Protein AF-A0A1U7INU2-F1 (afdb_monomer)

Secondary structure (DSSP, 8-state):
--HHHHHHHHHHHHHHHHHHHHHHHHHHHHHHHHHH-SSHHHHHHHHHHHHHHHHHHHHHHHHHHHHHHHHHHHHHHHHHHHHHHHHHHHHHHHHHHHHHHHHHHHHHHHHHHHHHHHHHHHHHHHTT-

Solvent-accessible surface area (backbone atoms only — not comparable to full-atom values): 6505 Å² total; per-residue (Å²): 114,56,71,66,58,54,50,52,46,50,52,46,45,51,52,20,51,52,40,26,54,49,11,52,51,37,24,51,49,9,52,52,38,40,74,67,41,91,47,73,67,46,29,52,52,10,49,54,37,23,52,50,8,52,48,40,31,52,49,18,52,51,51,34,52,51,43,54,52,53,52,52,50,52,42,54,53,50,55,53,48,55,53,49,51,52,50,52,52,54,50,51,54,51,50,50,54,50,51,54,50,52,51,52,49,52,50,52,51,52,54,51,53,53,52,52,53,51,51,54,54,51,54,54,56,66,76,74,110

pLDDT: mean 89.85, std 6.61, range [55.41, 97.62]

Sequence (129 aa):
MSEEQQYIANLIEEHAQESFQHGESVESLGKKIQKNAQSIEEQEHGKSIEEKGKLIQQKAKVVNQHGKVAGNYAKSVEHSSDSTEAHVKATTEHIQA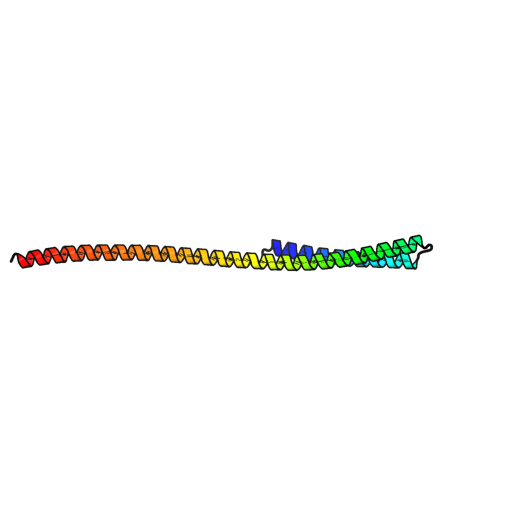TIEHIEATREVIKLSQETLSQSKNQAKKLNNQ

Structure (mmCIF, N/CA/C/O backbone):
data_AF-A0A1U7INU2-F1
#
_entry.id   AF-A0A1U7INU2-F1
#
loop_
_atom_site.group_PDB
_atom_site.id
_atom_site.type_symbol
_atom_site.label_atom_id
_atom_site.label_alt_id
_atom_site.label_comp_id
_atom_site.label_asym_id
_atom_site.label_entity_id
_atom_site.label_seq_id
_atom_site.pdbx_PDB_ins_code
_atom_site.Cartn_x
_atom_site.Cartn_y
_atom_site.Cartn_z
_atom_site.occupancy
_atom_site.B_iso_or_equiv
_atom_site.auth_seq_id
_atom_site.auth_comp_id
_atom_site.auth_asym_id
_atom_site.auth_atom_id
_atom_site.pdbx_PDB_model_num
ATOM 1 N N . MET A 1 1 ? 0.723 1.831 10.703 1.00 64.81 1 MET A N 1
ATOM 2 C CA . MET A 1 1 ? 1.167 1.025 9.548 1.00 64.81 1 MET A CA 1
ATOM 3 C C . MET A 1 1 ? 2.163 0.054 10.108 1.00 64.81 1 MET A C 1
ATOM 5 O O . MET A 1 1 ? 3.080 0.515 10.781 1.00 64.81 1 MET A O 1
ATOM 9 N N . SER A 1 2 ? 1.971 -1.248 9.903 1.00 81.06 2 SER A N 1
ATOM 10 C CA . SER A 1 2 ? 2.905 -2.238 10.455 1.00 81.06 2 SER A CA 1
ATOM 11 C C . SER A 1 2 ? 4.323 -2.021 9.912 1.00 81.06 2 SER A C 1
ATOM 13 O O . SER A 1 2 ? 4.503 -1.504 8.804 1.00 81.06 2 SER A O 1
ATOM 15 N N . GLU A 1 3 ? 5.335 -2.421 10.684 1.00 85.44 3 GLU A N 1
ATOM 16 C CA . GLU A 1 3 ? 6.743 -2.342 10.267 1.00 85.44 3 GLU A CA 1
ATOM 17 C C . GLU A 1 3 ? 6.981 -3.087 8.944 1.00 85.44 3 GLU A C 1
ATOM 19 O O . GLU A 1 3 ? 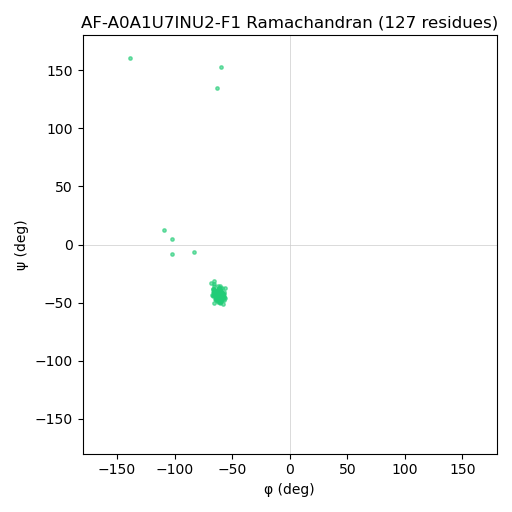7.689 -2.594 8.068 1.00 85.44 3 GLU A O 1
ATOM 24 N N . GLU A 1 4 ? 6.300 -4.218 8.751 1.00 84.62 4 GLU A N 1
ATOM 25 C CA . GLU A 1 4 ? 6.327 -5.001 7.514 1.00 84.62 4 GLU A CA 1
ATOM 26 C C . GLU A 1 4 ? 5.746 -4.225 6.318 1.00 84.62 4 GLU A C 1
ATOM 28 O O . GLU A 1 4 ? 6.354 -4.179 5.249 1.00 84.62 4 GLU A O 1
ATOM 33 N N . GLN A 1 5 ? 4.610 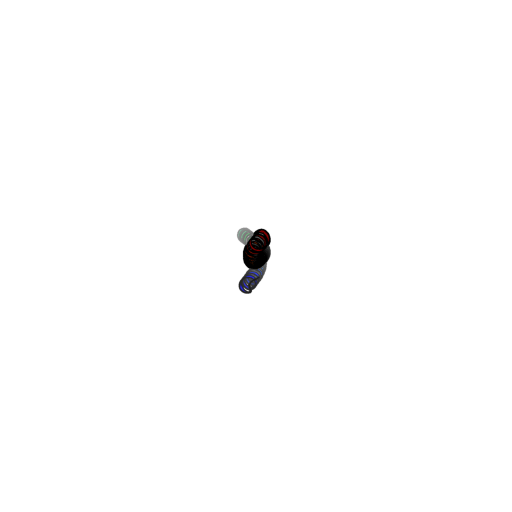-3.541 6.490 1.00 82.81 5 GLN A N 1
ATOM 34 C CA . GLN A 1 5 ? 4.014 -2.717 5.429 1.00 82.81 5 GLN A CA 1
ATOM 35 C C . GLN A 1 5 ? 4.891 -1.512 5.067 1.00 82.81 5 GLN A C 1
ATOM 37 O O . GLN A 1 5 ? 4.995 -1.166 3.889 1.00 82.81 5 GLN A O 1
ATOM 42 N N . GLN A 1 6 ? 5.538 -0.882 6.053 1.00 85.44 6 GLN A N 1
ATOM 43 C CA . GLN A 1 6 ? 6.491 0.202 5.803 1.00 85.44 6 GLN A CA 1
ATOM 44 C C . GLN A 1 6 ? 7.728 -0.308 5.053 1.00 85.44 6 GLN A C 1
ATOM 46 O O . GLN A 1 6 ? 8.190 0.346 4.120 1.00 85.44 6 GLN A O 1
ATOM 51 N N . TYR A 1 7 ? 8.240 -1.480 5.432 1.00 89.38 7 TYR A N 1
ATOM 52 C CA . TYR A 1 7 ? 9.368 -2.120 4.763 1.00 89.38 7 TYR A CA 1
ATOM 53 C C . TYR A 1 7 ? 9.052 -2.446 3.298 1.00 89.38 7 TYR A C 1
ATOM 55 O O . TYR A 1 7 ? 9.814 -2.074 2.407 1.00 89.38 7 TYR A O 1
ATOM 63 N N . ILE A 1 8 ? 7.890 -3.051 3.029 1.00 88.31 8 ILE A N 1
ATOM 64 C CA . ILE A 1 8 ? 7.435 -3.357 1.665 1.00 88.31 8 ILE A CA 1
ATOM 65 C C . ILE A 1 8 ? 7.253 -2.073 0.842 1.00 88.31 8 ILE A C 1
ATOM 67 O O . ILE A 1 8 ? 7.654 -2.030 -0.320 1.00 88.31 8 ILE A O 1
ATOM 71 N N . ALA A 1 9 ? 6.679 -1.016 1.427 1.00 88.75 9 ALA A N 1
ATOM 72 C CA . ALA A 1 9 ? 6.509 0.263 0.738 1.00 88.75 9 ALA A CA 1
ATOM 73 C C . ALA A 1 9 ? 7.856 0.874 0.313 1.00 88.75 9 ALA A C 1
ATOM 75 O O . ALA A 1 9 ? 7.983 1.330 -0.824 1.00 88.75 9 ALA A O 1
ATOM 76 N N . ASN A 1 10 ? 8.864 0.819 1.190 1.00 90.94 10 ASN A N 1
ATOM 77 C CA . ASN A 1 10 ? 10.213 1.299 0.889 1.00 90.94 10 ASN A CA 1
ATOM 78 C C . ASN A 1 10 ? 10.875 0.465 -0.218 1.00 90.94 10 ASN A C 1
ATOM 80 O O . ASN A 1 10 ? 11.404 1.032 -1.167 1.00 90.94 10 ASN A O 1
ATOM 84 N N . LEU A 1 11 ? 10.767 -0.866 -0.153 1.00 93.50 11 LEU A N 1
ATOM 85 C CA . LEU A 1 11 ? 11.266 -1.781 -1.189 1.00 93.50 11 LEU A CA 1
ATOM 86 C C . LEU A 1 11 ? 10.671 -1.489 -2.573 1.00 93.50 11 LEU A C 1
ATOM 88 O O . LEU A 1 11 ? 11.379 -1.508 -3.577 1.00 93.50 11 LEU A O 1
ATOM 92 N N . ILE A 1 12 ? 9.364 -1.215 -2.642 1.00 88.50 12 ILE A N 1
ATOM 93 C CA . ILE A 1 12 ? 8.692 -0.865 -3.900 1.00 88.50 12 ILE A CA 1
ATOM 94 C C . ILE A 1 12 ? 9.208 0.474 -4.436 1.00 88.50 12 ILE A C 1
ATOM 96 O O . ILE A 1 12 ? 9.406 0.611 -5.645 1.00 88.50 12 ILE A O 1
ATOM 100 N N . GLU A 1 13 ? 9.416 1.462 -3.563 1.00 92.12 13 GLU A N 1
ATOM 101 C CA . GLU A 1 13 ? 9.956 2.764 -3.957 1.00 92.12 13 GLU A CA 1
ATOM 102 C C . GLU A 1 13 ? 11.396 2.651 -4.472 1.00 92.12 13 GLU A C 1
ATOM 104 O O . GLU A 1 13 ? 11.684 3.153 -5.563 1.00 92.12 13 GLU A O 1
ATOM 109 N N . GLU A 1 14 ? 12.260 1.931 -3.754 1.00 94.12 14 GLU A N 1
ATOM 110 C CA . GLU A 1 14 ? 13.640 1.648 -4.162 1.00 94.12 14 GLU A CA 1
ATOM 111 C C . GLU A 1 14 ? 13.676 0.927 -5.511 1.00 94.12 14 GLU A C 1
ATOM 113 O O . GLU A 1 14 ? 14.308 1.402 -6.456 1.00 94.12 14 GLU A O 1
ATOM 118 N N . HIS A 1 15 ? 12.916 -0.160 -5.660 1.00 90.50 15 HIS A N 1
ATOM 119 C CA . HIS A 1 15 ? 12.916 -0.931 -6.898 1.00 90.50 15 HIS A CA 1
ATOM 120 C C . HIS A 1 15 ? 12.353 -0.142 -8.090 1.00 90.50 15 HIS A C 1
ATOM 122 O O . HIS A 1 15 ? 12.823 -0.278 -9.227 1.00 90.50 15 HIS A O 1
ATOM 128 N N . ALA A 1 16 ? 11.363 0.726 -7.857 1.00 91.12 16 ALA A N 1
ATOM 129 C CA . ALA A 1 16 ? 10.872 1.637 -8.882 1.00 91.12 16 ALA A CA 1
ATOM 130 C C . ALA A 1 16 ? 11.944 2.664 -9.283 1.00 91.12 16 ALA A C 1
ATOM 132 O O . ALA A 1 16 ? 12.085 2.968 -10.468 1.00 91.12 16 ALA A O 1
ATOM 133 N N . GLN A 1 17 ? 12.723 3.177 -8.331 1.00 93.56 17 GLN A N 1
ATOM 134 C CA . GLN A 1 17 ? 13.814 4.107 -8.615 1.00 93.56 17 GLN A CA 1
ATOM 135 C C . GLN A 1 17 ? 14.949 3.437 -9.403 1.00 93.56 17 GLN A C 1
ATOM 137 O O . GLN A 1 17 ? 15.395 3.988 -10.411 1.00 93.56 17 GLN A O 1
ATOM 142 N N . GLU A 1 18 ? 15.359 2.230 -9.017 1.00 93.69 18 GLU A N 1
ATOM 143 C CA . GLU A 1 18 ? 16.340 1.427 -9.759 1.00 93.69 18 GLU A CA 1
ATOM 144 C C . GLU A 1 18 ? 15.859 1.121 -11.181 1.00 93.69 18 GLU A C 1
ATOM 146 O O . GLU A 1 18 ? 16.596 1.295 -12.153 1.00 93.69 18 GLU A O 1
ATOM 151 N N . SER A 1 19 ? 14.591 0.729 -11.327 1.00 88.12 19 SER A N 1
ATOM 152 C CA . SER A 1 19 ? 13.979 0.473 -12.633 1.00 88.12 19 SER A CA 1
ATOM 153 C C . SER A 1 19 ? 13.978 1.725 -13.509 1.00 88.12 19 SER A C 1
ATOM 155 O O . SER A 1 19 ? 14.245 1.645 -14.708 1.00 88.12 19 SER A O 1
ATOM 157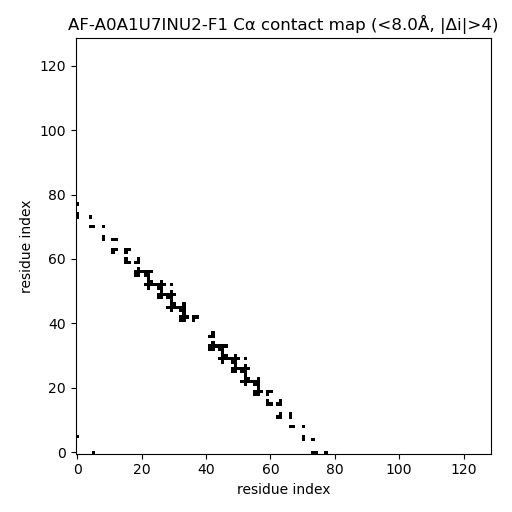 N N . PHE A 1 20 ? 13.717 2.898 -12.926 1.00 93.19 20 PHE A N 1
ATOM 158 C CA . PHE A 1 20 ? 13.776 4.166 -13.646 1.00 93.19 20 PHE A CA 1
ATOM 159 C C . PHE A 1 20 ? 15.195 4.455 -14.162 1.00 93.19 20 PHE A C 1
ATOM 161 O O . PHE A 1 20 ? 15.366 4.697 -15.357 1.00 93.19 20 PHE A O 1
ATOM 168 N N . GLN A 1 21 ? 16.212 4.334 -13.302 1.00 94.19 21 GLN A N 1
ATOM 169 C CA . GLN A 1 21 ? 17.625 4.517 -13.668 1.00 94.19 21 GLN A CA 1
ATOM 170 C C . GLN A 1 21 ? 18.094 3.504 -14.723 1.00 94.19 21 GLN A C 1
ATOM 172 O O . GLN A 1 21 ? 18.856 3.832 -15.641 1.00 94.19 21 GLN A O 1
ATOM 177 N N . HIS A 1 22 ? 17.610 2.263 -14.637 1.00 84.75 22 HIS A N 1
ATOM 178 C CA . HIS A 1 22 ? 17.856 1.257 -15.661 1.00 84.75 22 HIS A CA 1
ATOM 179 C C . HIS A 1 22 ? 17.260 1.687 -17.006 1.00 84.75 22 HIS A C 1
ATOM 181 O O . HIS A 1 22 ? 17.933 1.628 -18.035 1.00 84.75 22 HIS A O 1
ATOM 187 N N . GLY A 1 23 ? 16.029 2.200 -17.001 1.00 90.25 23 GLY A N 1
ATOM 188 C CA . GLY A 1 23 ? 15.390 2.750 -18.191 1.00 90.25 23 GLY A CA 1
ATOM 189 C C . GLY A 1 23 ? 16.147 3.939 -18.800 1.00 90.25 23 GLY A C 1
ATOM 190 O O . GLY A 1 23 ? 16.241 4.019 -20.024 1.00 90.25 23 GLY A O 1
ATOM 191 N N . GLU A 1 24 ? 16.734 4.831 -17.995 1.00 95.25 24 GLU A N 1
ATOM 192 C CA . GLU A 1 24 ? 17.612 5.914 -18.484 1.0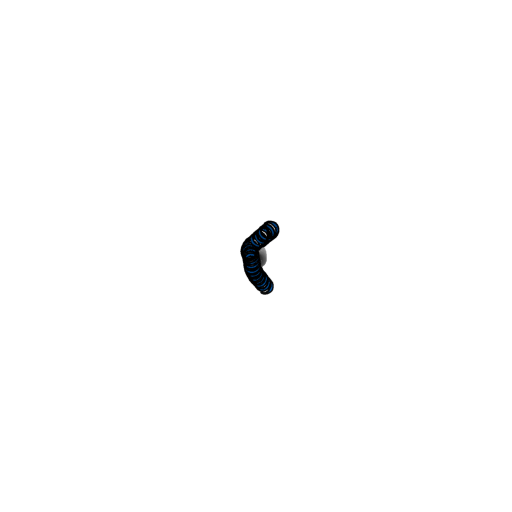0 95.25 24 GLU A CA 1
ATOM 193 C C . GLU A 1 24 ? 18.889 5.365 -19.136 1.00 95.25 24 GLU A C 1
ATOM 195 O O . GLU A 1 24 ? 19.328 5.842 -20.187 1.00 95.25 24 GLU A O 1
ATOM 200 N N . SER A 1 25 ? 19.468 4.317 -18.548 1.00 92.19 25 SER A N 1
ATOM 201 C CA . SER A 1 25 ? 20.659 3.651 -19.083 1.00 92.19 25 SER A CA 1
ATOM 202 C C . SER A 1 25 ? 20.375 2.980 -20.431 1.00 92.19 25 SER A C 1
ATOM 204 O O . SER A 1 25 ? 21.159 3.126 -21.373 1.00 92.19 25 SER A O 1
ATOM 206 N N . VAL A 1 26 ? 19.231 2.297 -20.553 1.00 86.81 26 VAL A N 1
ATOM 207 C CA . VAL A 1 26 ? 18.758 1.691 -21.808 1.00 86.81 26 VAL A CA 1
ATOM 208 C C . VAL A 1 26 ? 18.470 2.768 -22.857 1.00 86.81 26 VAL A C 1
ATOM 210 O O . VAL A 1 26 ? 18.902 2.635 -24.001 1.00 86.81 26 VAL A O 1
ATOM 213 N N . GLU A 1 27 ? 17.821 3.871 -22.475 1.00 96.81 27 GLU A N 1
ATOM 214 C CA . GLU A 1 27 ? 17.573 4.997 -23.380 1.00 96.81 27 GLU A CA 1
ATOM 215 C C . GLU A 1 27 ? 18.887 5.581 -23.928 1.00 96.81 27 GLU A C 1
ATOM 217 O O . GLU A 1 27 ? 19.044 5.783 -25.135 1.00 96.81 27 GLU A O 1
ATOM 222 N N . SER A 1 28 ? 19.861 5.805 -23.042 1.00 96.44 28 SER A N 1
ATOM 223 C CA . SER A 1 28 ? 21.196 6.293 -23.394 1.00 96.44 28 SER A CA 1
ATOM 224 C C . SER A 1 28 ? 21.929 5.337 -24.337 1.00 96.44 28 SER A C 1
ATOM 226 O O . SER A 1 28 ? 22.567 5.780 -25.296 1.00 96.44 28 SER A O 1
ATOM 228 N N . LEU A 1 29 ? 21.814 4.023 -24.116 1.00 93.19 29 LEU A N 1
ATOM 229 C CA . LEU A 1 29 ? 22.381 3.011 -25.005 1.00 93.19 29 LEU A CA 1
ATOM 230 C C . LEU A 1 29 ? 21.757 3.081 -26.404 1.00 93.19 29 LEU A C 1
ATOM 232 O O . LEU A 1 29 ? 22.493 3.104 -27.390 1.00 93.19 29 LEU A O 1
ATOM 236 N N . GLY A 1 30 ? 20.429 3.188 -26.492 1.00 94.19 30 GLY A N 1
ATOM 237 C CA . GLY A 1 30 ? 19.723 3.350 -27.764 1.00 94.19 30 GLY A CA 1
ATOM 238 C C . GLY A 1 30 ? 20.212 4.570 -28.546 1.00 94.19 30 GLY A C 1
ATOM 239 O O . GLY A 1 30 ? 20.567 4.457 -29.720 1.00 94.19 30 GLY A O 1
ATOM 240 N N . LYS A 1 31 ? 20.352 5.719 -27.874 1.00 96.94 31 LYS A N 1
ATOM 241 C CA . LYS A 1 31 ? 20.902 6.954 -28.464 1.00 96.94 31 LYS A CA 1
ATOM 242 C C . LYS A 1 31 ? 22.352 6.799 -28.935 1.00 96.94 31 LYS A C 1
ATOM 244 O O . LYS A 1 31 ? 22.714 7.308 -29.996 1.00 96.94 31 LYS A O 1
ATOM 249 N N . LYS A 1 32 ? 23.197 6.094 -28.173 1.00 97.62 32 LYS A N 1
ATOM 250 C CA . LYS A 1 32 ? 24.592 5.811 -28.565 1.00 97.62 32 LYS A CA 1
ATOM 251 C C . LYS A 1 32 ? 24.668 4.925 -29.807 1.00 97.62 32 LYS A C 1
ATOM 253 O O . LYS A 1 32 ? 25.485 5.205 -30.679 1.00 97.62 32 LYS A O 1
ATOM 258 N N . ILE A 1 33 ? 23.817 3.902 -29.901 1.00 92.12 33 ILE A N 1
ATOM 259 C CA . ILE A 1 33 ? 23.731 3.030 -31.082 1.00 92.12 33 ILE A CA 1
ATOM 260 C C . ILE A 1 33 ? 23.327 3.852 -32.308 1.00 92.12 33 ILE A C 1
ATOM 262 O O . ILE A 1 33 ? 24.021 3.801 -33.315 1.00 92.12 33 ILE A O 1
ATOM 266 N N . GLN A 1 34 ? 22.290 4.690 -32.200 1.00 97.25 34 GLN A N 1
ATOM 267 C CA . GLN A 1 34 ? 21.865 5.568 -33.299 1.00 97.25 34 GLN A CA 1
ATOM 268 C C . GLN A 1 34 ? 22.986 6.499 -33.777 1.00 97.25 34 GLN A C 1
ATOM 270 O O . GLN A 1 34 ? 23.156 6.691 -34.976 1.00 97.25 34 GLN A O 1
ATOM 275 N N . LYS A 1 35 ? 23.768 7.068 -32.850 1.00 97.62 35 LYS A N 1
ATOM 276 C CA . LYS A 1 35 ? 24.888 7.963 -33.181 1.00 97.62 35 LYS A CA 1
ATOM 277 C C . LYS A 1 35 ? 26.025 7.251 -33.926 1.00 97.62 35 LYS A C 1
ATOM 279 O O . LYS A 1 35 ? 26.710 7.889 -34.719 1.00 97.62 35 LYS A O 1
ATOM 284 N N . ASN A 1 36 ? 26.237 5.967 -33.644 1.00 96.25 36 ASN A N 1
ATOM 285 C CA . ASN A 1 36 ? 27.337 5.172 -34.192 1.00 96.25 36 ASN A CA 1
ATOM 286 C C . ASN A 1 36 ? 26.901 4.235 -35.334 1.00 96.25 36 ASN A C 1
ATOM 288 O O . ASN A 1 36 ? 27.716 3.439 -35.794 1.00 96.25 36 ASN A O 1
ATOM 292 N N . ALA A 1 37 ? 25.639 4.300 -35.762 1.00 96.69 37 ALA A N 1
ATOM 293 C CA . ALA A 1 37 ? 25.086 3.414 -36.775 1.00 96.69 37 ALA A CA 1
ATOM 294 C C . ALA A 1 37 ? 25.793 3.596 -38.128 1.00 96.69 37 ALA A C 1
ATOM 296 O O . ALA A 1 37 ? 25.995 4.718 -38.595 1.00 96.69 37 ALA A O 1
ATOM 297 N N . GLN A 1 38 ? 26.141 2.481 -38.768 1.00 97.19 38 GLN A N 1
ATOM 298 C CA . GLN A 1 38 ? 26.703 2.423 -40.121 1.00 97.19 38 GLN A CA 1
ATOM 299 C C . GLN A 1 38 ? 25.651 2.000 -41.156 1.00 97.19 38 GLN A C 1
ATOM 301 O O . GLN A 1 38 ? 25.895 2.067 -42.361 1.00 97.19 38 GLN A O 1
ATOM 306 N N . SER A 1 39 ? 24.469 1.591 -40.692 1.00 97.25 39 SER A N 1
ATOM 307 C CA . SER A 1 39 ? 23.337 1.170 -41.510 1.00 97.25 39 SER A CA 1
ATOM 308 C C . SER A 1 39 ? 22.007 1.702 -40.967 1.00 97.25 39 SER A C 1
ATOM 310 O O . SER A 1 39 ? 21.875 2.041 -39.789 1.00 97.25 39 SER A O 1
ATOM 312 N N . ILE A 1 40 ? 20.991 1.730 -41.834 1.00 95.75 40 ILE A N 1
ATOM 313 C CA . ILE A 1 40 ? 19.614 2.065 -41.440 1.00 95.75 40 ILE A CA 1
ATOM 314 C C . ILE A 1 40 ? 19.088 1.049 -40.415 1.00 95.75 40 ILE A C 1
ATOM 316 O O . ILE A 1 40 ? 18.408 1.428 -39.468 1.00 95.75 40 ILE A O 1
ATOM 320 N N . GLU A 1 41 ? 19.439 -0.230 -40.561 1.00 96.12 41 GLU A N 1
ATOM 321 C CA . GLU A 1 41 ? 19.013 -1.292 -39.645 1.00 96.12 41 GLU A CA 1
ATOM 322 C C . GLU A 1 41 ? 19.525 -1.060 -38.214 1.00 96.12 41 GLU A C 1
ATOM 324 O O . GLU A 1 41 ? 18.751 -1.099 -37.258 1.00 96.12 41 GLU A O 1
ATOM 329 N N . GLU A 1 42 ? 20.808 -0.727 -38.051 1.00 93.75 42 GLU A N 1
ATOM 330 C CA . GLU A 1 42 ? 21.377 -0.374 -36.743 1.00 93.75 42 GLU A CA 1
ATOM 331 C C . GLU A 1 42 ? 20.733 0.883 -36.148 1.00 93.75 42 GLU A C 1
ATOM 333 O O . GLU A 1 42 ? 20.514 0.957 -34.935 1.00 93.75 42 GLU A O 1
ATOM 338 N N . GLN A 1 43 ? 20.387 1.860 -36.989 1.00 95.38 43 GLN A N 1
ATOM 339 C CA . GLN A 1 43 ? 19.688 3.061 -36.549 1.00 95.38 43 GLN A CA 1
ATOM 340 C C . GLN A 1 43 ? 18.287 2.732 -36.007 1.00 95.38 43 GLN A C 1
ATOM 342 O O . GLN A 1 43 ? 17.914 3.229 -34.942 1.00 95.38 43 GLN A O 1
ATOM 347 N N . GLU A 1 44 ? 17.530 1.865 -36.684 1.00 95.19 44 GLU A N 1
ATOM 348 C CA . GLU A 1 44 ? 16.213 1.407 -36.221 1.00 95.19 44 GLU A CA 1
ATOM 349 C C . GLU A 1 44 ? 16.312 0.560 -34.941 1.00 95.19 44 GLU A C 1
ATOM 351 O O . GLU A 1 44 ? 15.517 0.740 -34.013 1.00 95.19 44 GLU A O 1
ATOM 356 N N . HIS A 1 45 ? 17.340 -0.286 -34.808 1.00 89.00 45 HIS A N 1
ATOM 357 C CA . HIS A 1 45 ? 17.617 -0.990 -33.552 1.00 89.00 45 HIS A CA 1
ATOM 358 C C . HIS A 1 45 ? 17.883 -0.022 -32.396 1.00 89.00 45 HIS A C 1
ATOM 360 O O . HIS A 1 45 ? 17.322 -0.178 -31.308 1.00 89.00 45 HIS A O 1
ATOM 366 N N . GLY A 1 46 ? 18.695 1.011 -32.628 1.00 91.94 46 GLY A N 1
ATOM 367 C CA . GLY A 1 46 ? 18.967 2.035 -31.628 1.00 91.94 46 GLY A CA 1
ATOM 368 C C . GLY A 1 46 ? 17.714 2.819 -31.212 1.00 91.94 46 GLY A C 1
ATOM 369 O O . GLY A 1 46 ? 17.548 3.095 -30.022 1.00 91.94 46 GLY A O 1
ATOM 370 N N . LYS A 1 47 ? 16.803 3.128 -32.148 1.00 92.44 47 LYS A N 1
ATOM 371 C CA . LYS A 1 47 ? 15.497 3.744 -31.836 1.00 92.44 47 LYS A CA 1
ATOM 372 C C . LYS A 1 47 ? 14.619 2.822 -30.994 1.00 92.44 47 LYS A C 1
ATOM 374 O O . LYS A 1 47 ? 14.101 3.246 -29.965 1.00 92.44 47 LYS A O 1
ATOM 379 N N . SER A 1 48 ? 14.515 1.545 -31.368 1.00 90.31 48 SER A N 1
ATOM 380 C CA . SER A 1 48 ? 13.731 0.560 -30.611 1.00 90.31 48 SER A CA 1
ATOM 381 C C . SER A 1 48 ? 14.240 0.398 -29.172 1.00 90.31 48 SER A C 1
ATOM 383 O O . SER A 1 48 ? 13.453 0.293 -28.230 1.00 90.31 48 SER A O 1
ATOM 385 N N . ILE A 1 49 ? 15.562 0.404 -28.975 1.00 82.12 49 ILE A N 1
ATOM 386 C CA . ILE A 1 49 ? 16.172 0.363 -27.639 1.00 82.12 49 ILE A CA 1
ATOM 387 C C . ILE A 1 49 ? 15.858 1.648 -26.861 1.00 82.12 49 ILE A C 1
ATOM 389 O O . ILE A 1 49 ? 15.481 1.567 -25.692 1.00 82.12 49 ILE A O 1
ATOM 393 N N . GLU A 1 50 ? 15.949 2.820 -27.498 1.00 94.50 50 GLU A N 1
ATOM 394 C CA . GLU A 1 50 ? 15.590 4.097 -26.872 1.00 94.50 50 GLU A CA 1
ATOM 395 C C . GLU A 1 50 ? 14.138 4.096 -26.365 1.00 94.50 50 GLU A C 1
ATOM 397 O O . GLU A 1 50 ? 13.873 4.443 -25.211 1.00 94.50 50 GLU A O 1
ATOM 402 N N . GLU A 1 51 ? 13.198 3.655 -27.202 1.00 88.81 51 GLU A N 1
ATOM 403 C CA . GLU A 1 51 ? 11.778 3.551 -26.858 1.00 88.81 51 GLU A CA 1
ATOM 404 C C . GLU A 1 51 ? 11.528 2.580 -25.701 1.00 88.81 51 GLU A C 1
ATOM 406 O O . GLU A 1 51 ? 10.759 2.891 -24.788 1.00 88.81 51 GLU A O 1
ATOM 411 N N . LYS A 1 52 ? 12.218 1.432 -25.679 1.00 82.88 52 LYS A N 1
ATOM 412 C CA . LYS A 1 52 ? 12.153 0.486 -24.554 1.00 82.88 52 LYS A CA 1
ATOM 413 C C . LYS A 1 52 ? 12.652 1.116 -23.256 1.00 82.88 52 LYS A C 1
ATOM 415 O O . LYS A 1 52 ? 12.014 0.926 -22.222 1.00 82.88 52 LYS A O 1
ATOM 420 N N . GLY A 1 53 ? 13.732 1.897 -23.302 1.00 86.00 53 GLY A N 1
ATOM 421 C CA . GLY A 1 53 ? 14.231 2.647 -22.146 1.00 86.00 53 GLY A CA 1
ATOM 422 C C . GLY A 1 53 ? 13.189 3.620 -21.589 1.00 86.00 53 GLY A C 1
ATOM 423 O O . GLY A 1 53 ? 12.884 3.591 -20.395 1.00 86.00 53 GLY A O 1
ATOM 424 N N . LYS A 1 54 ? 12.550 4.406 -22.466 1.00 87.75 54 LYS A N 1
ATOM 425 C CA . LYS A 1 54 ? 11.453 5.317 -22.088 1.00 87.75 54 LYS A CA 1
ATOM 426 C C . LYS A 1 54 ? 10.244 4.571 -21.520 1.00 87.75 54 LYS A C 1
ATOM 428 O O . LYS A 1 54 ? 9.644 5.024 -20.546 1.00 87.75 54 LYS A O 1
ATOM 433 N N . LEU A 1 55 ? 9.893 3.415 -22.084 1.00 86.88 55 LEU A N 1
ATOM 434 C CA . LEU A 1 55 ? 8.794 2.587 -21.584 1.00 86.88 55 LEU A CA 1
ATOM 435 C C . LEU A 1 55 ? 9.086 2.035 -20.181 1.00 86.88 55 LEU A C 1
ATOM 437 O O . LEU A 1 55 ? 8.197 2.035 -19.329 1.00 86.88 55 LEU A O 1
ATOM 441 N N . ILE A 1 56 ? 10.319 1.591 -19.920 1.00 83.56 56 ILE A N 1
ATOM 442 C CA . ILE A 1 56 ? 10.753 1.151 -18.585 1.00 83.56 56 ILE A CA 1
ATOM 443 C C . ILE A 1 56 ? 10.598 2.300 -17.580 1.00 83.56 56 ILE A C 1
ATOM 445 O O . ILE A 1 56 ? 9.967 2.119 -16.540 1.00 83.56 56 ILE A O 1
ATOM 449 N N . GLN A 1 57 ? 11.082 3.498 -17.920 1.00 95.06 57 GLN A N 1
ATOM 450 C CA . GLN A 1 57 ? 10.942 4.695 -17.083 1.00 95.06 57 GLN A CA 1
ATOM 451 C C . GLN A 1 57 ? 9.475 5.038 -16.776 1.00 95.06 57 GLN A C 1
ATOM 453 O O . GLN A 1 57 ? 9.129 5.373 -15.642 1.00 95.06 57 GLN A O 1
ATOM 458 N N . GLN A 1 58 ? 8.589 4.956 -17.773 1.00 87.50 58 GLN A N 1
ATOM 459 C CA . GLN A 1 58 ? 7.155 5.192 -17.580 1.00 87.50 58 GLN A CA 1
ATOM 460 C C . GLN A 1 58 ? 6.532 4.152 -16.644 1.00 87.50 58 GLN A C 1
ATOM 462 O O . GLN A 1 58 ? 5.819 4.518 -15.710 1.00 87.50 58 GLN A O 1
ATOM 467 N N . LYS A 1 59 ? 6.834 2.864 -16.845 1.00 83.81 59 LYS A N 1
ATOM 468 C CA . LYS A 1 59 ? 6.339 1.785 -15.979 1.00 83.81 59 LYS A CA 1
ATOM 469 C C . LYS A 1 59 ? 6.836 1.933 -14.544 1.00 83.81 59 LYS A C 1
ATOM 471 O O . LYS A 1 59 ? 6.044 1.778 -13.621 1.00 83.81 59 LYS A O 1
ATOM 476 N N . ALA A 1 60 ? 8.099 2.304 -14.354 1.00 86.19 60 ALA A N 1
ATOM 477 C CA . ALA A 1 60 ? 8.669 2.581 -13.040 1.00 86.19 60 ALA A CA 1
ATOM 478 C C . ALA A 1 60 ? 7.904 3.694 -12.295 1.00 86.19 60 ALA A C 1
ATOM 480 O O . ALA A 1 60 ? 7.557 3.536 -11.125 1.00 86.19 60 ALA A O 1
ATOM 481 N N . LYS A 1 61 ? 7.548 4.787 -12.987 1.00 88.50 61 LYS A N 1
ATOM 482 C CA . LYS A 1 61 ? 6.717 5.863 -12.413 1.00 88.50 61 LYS A CA 1
ATOM 483 C C . LYS A 1 61 ? 5.335 5.363 -11.985 1.00 88.50 61 LYS A C 1
ATOM 485 O O . LYS A 1 61 ? 4.885 5.708 -10.894 1.00 88.50 61 LYS A O 1
ATOM 490 N N . VAL A 1 62 ? 4.686 4.540 -12.812 1.00 90.31 62 VAL A N 1
ATOM 491 C CA . VAL A 1 62 ? 3.375 3.945 -12.494 1.00 90.31 62 VAL A CA 1
ATOM 492 C C . VAL A 1 62 ? 3.468 3.020 -11.278 1.00 90.31 62 VAL A C 1
ATOM 494 O O . VAL A 1 62 ? 2.630 3.108 -10.385 1.00 90.31 62 VAL A O 1
ATOM 497 N N . VAL A 1 63 ? 4.505 2.180 -11.195 1.00 86.62 63 VAL A N 1
ATOM 498 C CA . VAL A 1 63 ? 4.738 1.301 -10.036 1.00 86.62 63 VAL A CA 1
ATOM 499 C C . VAL A 1 63 ? 4.907 2.116 -8.753 1.00 86.62 63 VAL A C 1
ATOM 501 O O . VAL A 1 63 ? 4.245 1.815 -7.763 1.00 86.62 63 VAL A O 1
ATOM 504 N N . ASN A 1 64 ? 5.709 3.187 -8.773 1.00 88.00 64 ASN A N 1
ATOM 505 C CA . ASN A 1 64 ? 5.886 4.063 -7.609 1.00 88.00 64 ASN A CA 1
ATOM 506 C C . ASN A 1 64 ? 4.550 4.701 -7.171 1.00 88.00 64 ASN A C 1
ATOM 508 O O . ASN A 1 64 ? 4.197 4.681 -5.991 1.00 88.00 64 ASN A O 1
ATOM 512 N N . GLN A 1 65 ? 3.756 5.204 -8.123 1.00 88.69 65 GLN A N 1
ATOM 513 C CA . GLN A 1 65 ? 2.432 5.770 -7.836 1.00 88.69 65 GLN A CA 1
ATOM 514 C C . GLN A 1 65 ? 1.479 4.740 -7.218 1.00 88.69 65 GLN A C 1
ATOM 516 O O . GLN A 1 65 ? 0.841 5.030 -6.205 1.00 88.69 65 GLN A O 1
ATOM 521 N N . HIS A 1 66 ? 1.402 3.533 -7.783 1.00 83.44 66 HIS A N 1
ATOM 522 C CA . HIS A 1 66 ? 0.587 2.454 -7.224 1.00 83.44 66 HIS A CA 1
ATOM 523 C C . HIS A 1 66 ? 1.062 2.036 -5.827 1.00 83.44 66 HIS A C 1
ATOM 525 O O . HIS A 1 66 ? 0.225 1.847 -4.946 1.00 83.44 66 HIS A O 1
ATOM 531 N N . GLY A 1 67 ? 2.376 1.969 -5.593 1.00 87.44 67 GLY A N 1
ATOM 532 C CA . GLY A 1 67 ? 2.946 1.697 -4.271 1.00 87.44 67 GLY A CA 1
ATOM 533 C C . GLY A 1 67 ? 2.490 2.713 -3.219 1.00 87.44 67 GLY A C 1
ATOM 534 O O . GLY A 1 67 ? 2.034 2.331 -2.142 1.00 87.44 67 GLY A O 1
ATOM 535 N N . LYS A 1 68 ? 2.503 4.009 -3.558 1.00 86.19 68 LYS A N 1
ATOM 536 C CA . LYS A 1 68 ? 2.021 5.087 -2.672 1.00 86.19 68 LYS A CA 1
ATOM 537 C C . LYS A 1 68 ? 0.529 4.973 -2.360 1.00 86.19 68 LYS A C 1
ATOM 539 O O . LYS A 1 68 ? 0.128 5.134 -1.208 1.00 86.19 68 LYS A O 1
ATOM 544 N N . VAL A 1 69 ? -0.296 4.670 -3.365 1.00 86.56 69 VAL A N 1
ATOM 545 C CA . VAL A 1 69 ? -1.743 4.464 -3.177 1.00 86.56 69 VAL A CA 1
ATOM 546 C C . VAL A 1 69 ? -2.013 3.260 -2.273 1.00 86.56 69 VAL A C 1
ATOM 548 O O . VAL A 1 69 ? -2.802 3.373 -1.335 1.00 86.56 69 VAL A O 1
ATOM 551 N N . ALA A 1 70 ? -1.327 2.137 -2.502 1.00 81.44 70 ALA A N 1
ATOM 552 C CA . ALA A 1 70 ? -1.458 0.940 -1.676 1.00 81.44 70 ALA A CA 1
ATOM 553 C C . ALA A 1 70 ? -1.064 1.206 -0.210 1.00 81.44 70 ALA A C 1
ATOM 555 O O . ALA A 1 70 ? -1.796 0.820 0.702 1.00 81.44 70 ALA A O 1
ATOM 556 N N . GLY A 1 71 ? 0.033 1.937 0.024 1.00 84.19 71 GLY A N 1
ATOM 557 C CA . GLY A 1 71 ? 0.459 2.332 1.371 1.00 84.19 71 GLY A CA 1
ATOM 558 C C . GLY A 1 71 ? -0.560 3.217 2.100 1.00 84.19 71 GLY A C 1
ATOM 559 O O . GLY A 1 71 ? -0.819 3.023 3.288 1.00 84.19 71 GLY A O 1
ATOM 560 N N . ASN A 1 72 ? -1.199 4.157 1.398 1.00 82.12 72 ASN A N 1
ATOM 561 C CA . ASN A 1 72 ? -2.261 4.987 1.979 1.00 82.12 72 ASN A CA 1
ATOM 562 C C . ASN A 1 72 ? -3.511 4.171 2.334 1.00 82.12 72 ASN A C 1
ATOM 564 O O . ASN A 1 72 ? -4.100 4.379 3.395 1.00 82.12 72 ASN A O 1
ATOM 568 N N . TYR A 1 73 ? -3.897 3.225 1.476 1.00 78.81 73 TYR A N 1
ATOM 569 C CA . TYR A 1 73 ? -5.025 2.339 1.747 1.00 78.81 73 TYR A CA 1
ATOM 570 C C . TYR A 1 73 ? -4.779 1.473 2.990 1.00 78.81 73 TYR A C 1
ATOM 572 O O . TYR A 1 73 ? -5.647 1.386 3.855 1.00 78.81 73 TYR A O 1
ATOM 580 N N . ALA A 1 74 ? -3.574 0.908 3.133 1.00 78.62 74 ALA A N 1
ATOM 581 C CA . ALA A 1 74 ? -3.202 0.106 4.298 1.00 78.62 74 ALA A CA 1
ATOM 582 C C . ALA A 1 74 ? -3.354 0.883 5.621 1.00 78.62 74 ALA A C 1
ATOM 584 O O . ALA A 1 74 ? -3.968 0.378 6.559 1.00 78.62 74 ALA A O 1
ATOM 585 N N . LYS A 1 75 ? -2.891 2.142 5.667 1.00 79.31 75 LYS A N 1
ATOM 586 C CA . LYS A 1 75 ? -3.073 3.032 6.832 1.00 79.31 75 LYS A CA 1
ATOM 587 C C . LYS A 1 75 ? -4.547 3.271 7.166 1.00 79.31 75 LYS A C 1
ATOM 589 O O . LYS A 1 75 ? -4.925 3.290 8.332 1.00 79.31 75 LYS A O 1
ATOM 594 N N . SER A 1 76 ? -5.386 3.459 6.147 1.00 77.50 76 SER A N 1
ATOM 595 C CA . SER A 1 76 ? -6.822 3.686 6.345 1.00 77.50 76 SER A CA 1
ATOM 596 C C . SER A 1 76 ? -7.526 2.467 6.944 1.00 77.50 76 SER A C 1
ATOM 598 O O . SER A 1 76 ? -8.416 2.629 7.777 1.00 77.50 76 SER A O 1
ATOM 600 N N . VAL A 1 77 ? -7.154 1.259 6.515 1.00 78.00 77 VAL A N 1
ATOM 601 C CA . VAL A 1 77 ? -7.734 0.010 7.032 1.00 78.00 77 VAL A CA 1
ATOM 602 C C . VAL A 1 77 ? -7.371 -0.192 8.503 1.00 78.00 77 VAL A C 1
ATOM 604 O O . VAL A 1 77 ? -8.235 -0.536 9.302 1.00 78.00 77 VAL A O 1
ATOM 607 N N . GLU A 1 78 ? -6.122 0.077 8.875 1.00 77.19 78 GLU A N 1
ATOM 608 C CA . GLU A 1 78 ? -5.654 -0.019 10.261 1.00 77.19 78 GLU A CA 1
ATOM 609 C C . GLU A 1 78 ? -6.402 0.946 11.189 1.00 77.19 78 GLU A C 1
ATOM 611 O O . GLU A 1 78 ? -6.960 0.512 12.191 1.00 77.19 78 GLU A O 1
ATOM 616 N N . HIS A 1 79 ? -6.558 2.216 10.800 1.00 76.31 79 HIS A N 1
ATOM 617 C CA . HIS A 1 79 ? -7.365 3.170 11.570 1.00 76.31 79 HIS A CA 1
ATOM 618 C C . HIS A 1 79 ? -8.826 2.730 11.740 1.00 76.31 79 HIS A C 1
ATOM 620 O O . HIS A 1 79 ? -9.425 2.940 12.797 1.00 76.31 79 HIS A O 1
ATOM 626 N N . SER A 1 80 ? -9.413 2.111 10.712 1.00 81.12 80 SER A N 1
ATOM 627 C CA . SER A 1 80 ? -10.762 1.545 10.811 1.00 81.12 80 SER A CA 1
ATOM 628 C C . SER A 1 80 ? -10.820 0.374 11.796 1.00 81.12 80 SER A C 1
ATOM 630 O O . SER A 1 80 ? -11.830 0.207 12.485 1.00 81.12 80 SER A O 1
ATOM 632 N N . SER A 1 81 ? -9.762 -0.436 11.862 1.00 81.88 81 SER A N 1
ATOM 633 C CA . SER A 1 81 ? -9.645 -1.542 12.814 1.00 81.88 81 SER A CA 1
ATOM 634 C C . SER A 1 81 ? -9.559 -1.020 14.249 1.00 81.88 81 SER A C 1
ATOM 636 O O . SER A 1 81 ? -10.373 -1.423 15.077 1.00 81.88 81 SER A O 1
ATOM 638 N N . ASP A 1 82 ? -8.672 -0.057 14.516 1.00 85.44 82 ASP A N 1
ATOM 639 C CA . ASP A 1 82 ? -8.506 0.558 15.843 1.00 85.44 82 ASP A CA 1
ATOM 640 C C . ASP A 1 82 ? -9.818 1.183 16.343 1.00 85.44 82 ASP A C 1
ATOM 642 O O . ASP A 1 82 ? -10.223 1.016 17.495 1.00 85.44 82 ASP A O 1
ATOM 646 N N . SER A 1 83 ? -10.531 1.885 15.455 1.00 86.88 83 SER A N 1
ATOM 647 C CA . SER A 1 83 ? -11.834 2.473 15.775 1.00 86.88 83 SER A CA 1
ATOM 648 C C . SER A 1 83 ? -12.881 1.406 16.104 1.00 86.88 83 SER A C 1
ATOM 650 O O . SER A 1 83 ? -13.655 1.575 17.049 1.00 86.88 83 SER A O 1
ATOM 652 N N . THR A 1 84 ? -12.893 0.296 15.362 1.00 88.38 84 THR A N 1
ATOM 653 C CA . THR A 1 84 ? -13.803 -0.828 15.620 1.00 88.38 84 THR A CA 1
ATOM 654 C C . THR A 1 84 ? -13.504 -1.468 16.973 1.00 88.38 84 THR A C 1
ATOM 656 O O . THR A 1 84 ? -14.428 -1.710 17.749 1.00 88.38 84 THR A O 1
ATOM 659 N N . GLU A 1 85 ? -12.230 -1.686 17.298 1.00 91.38 85 GLU A N 1
ATOM 660 C CA . GLU A 1 85 ? -11.809 -2.229 18.591 1.00 91.38 85 GLU A CA 1
ATOM 661 C C . GLU A 1 85 ? -12.233 -1.319 19.753 1.00 91.38 85 GLU A C 1
ATOM 663 O O . GLU A 1 85 ? -12.834 -1.786 20.725 1.00 91.38 85 GLU A O 1
ATOM 668 N N . ALA A 1 86 ? -12.025 -0.005 19.623 1.00 90.19 86 ALA A N 1
ATOM 669 C CA . ALA A 1 86 ? -12.474 0.969 20.613 1.00 90.19 86 ALA A CA 1
ATOM 670 C C . ALA A 1 86 ? -14.001 0.933 20.811 1.00 90.19 86 ALA A C 1
ATOM 672 O O . ALA A 1 86 ? -14.483 0.953 21.948 1.00 90.19 86 ALA A O 1
ATOM 673 N N . HIS A 1 87 ? -14.772 0.820 19.724 1.00 89.25 87 HIS A N 1
ATOM 674 C CA . HIS A 1 87 ? -16.227 0.674 19.791 1.00 89.25 87 HIS A CA 1
ATOM 675 C C . HIS A 1 87 ? -16.662 -0.623 20.484 1.00 89.25 87 HIS A C 1
ATOM 677 O O . HIS A 1 87 ? -17.593 -0.599 21.295 1.00 89.25 87 HIS A O 1
ATOM 683 N N . VAL A 1 88 ? -15.993 -1.746 20.212 1.00 93.69 88 VAL A N 1
ATOM 684 C CA . VAL A 1 88 ? -16.265 -3.029 20.879 1.00 93.69 88 VAL A CA 1
ATOM 685 C C . VAL A 1 88 ? -15.971 -2.936 22.377 1.00 93.69 88 VAL A C 1
ATOM 687 O O . VAL A 1 88 ? -16.791 -3.376 23.188 1.00 93.69 88 VAL A O 1
ATOM 690 N N . LYS A 1 89 ? -14.854 -2.309 22.766 1.00 94.06 89 LYS A N 1
ATOM 691 C CA . LYS A 1 89 ? -14.508 -2.086 24.176 1.00 94.06 89 LYS A CA 1
ATOM 692 C C . LYS A 1 89 ? -15.562 -1.237 24.888 1.00 94.06 89 LYS A C 1
ATOM 694 O O . LYS A 1 89 ? -16.087 -1.664 25.912 1.00 94.06 89 LYS A O 1
ATOM 699 N N . ALA A 1 90 ? -15.938 -0.098 24.308 1.00 93.12 90 ALA A N 1
ATOM 700 C CA . ALA A 1 90 ? -16.972 0.775 24.865 1.00 93.12 90 ALA A CA 1
ATOM 701 C C . ALA A 1 90 ? -18.332 0.064 24.985 1.00 93.12 90 ALA A C 1
ATOM 703 O O . ALA A 1 90 ? -19.033 0.205 25.985 1.00 93.12 90 ALA A O 1
ATOM 704 N N . THR A 1 91 ? -18.693 -0.751 23.990 1.00 91.38 91 THR A N 1
ATOM 705 C CA . THR A 1 91 ? -19.923 -1.558 24.025 1.00 91.38 91 THR A CA 1
ATOM 706 C C . THR A 1 91 ? -19.880 -2.585 25.157 1.00 91.38 91 THR A C 1
ATOM 708 O O . THR A 1 91 ? -20.869 -2.766 25.863 1.00 91.38 91 THR A O 1
ATOM 711 N N . THR A 1 92 ? -18.730 -3.225 25.371 1.00 95.69 92 THR A N 1
ATOM 712 C CA . THR A 1 92 ? -18.532 -4.199 26.453 1.00 95.69 92 THR A CA 1
ATOM 713 C C . THR A 1 92 ? -18.658 -3.539 27.828 1.00 95.69 92 THR A C 1
ATOM 715 O O . THR A 1 92 ? -19.372 -4.051 28.688 1.00 95.69 92 THR A O 1
ATOM 718 N N . GLU A 1 93 ? -18.040 -2.371 28.023 1.00 94.50 93 GLU A N 1
ATOM 719 C CA . GLU A 1 93 ? -18.164 -1.578 29.256 1.00 94.50 93 GLU A CA 1
ATOM 720 C C . GLU A 1 93 ? -19.619 -1.155 29.510 1.00 94.50 93 GLU A C 1
ATOM 722 O O . GLU A 1 93 ? -20.123 -1.279 30.626 1.00 94.50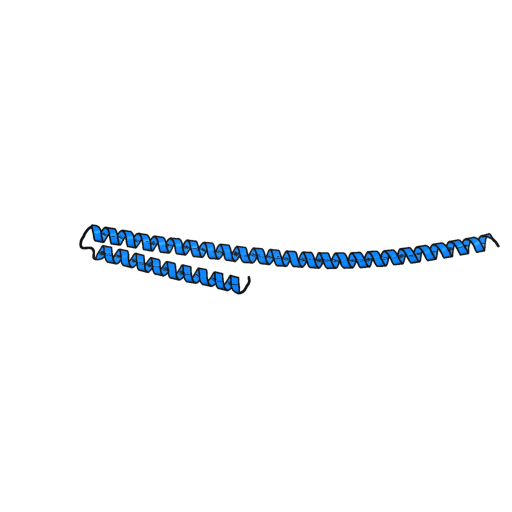 93 GLU A O 1
ATOM 727 N N . HIS A 1 94 ? -20.334 -0.731 28.465 1.00 91.31 94 HIS A N 1
ATOM 728 C CA . HIS A 1 94 ? -21.749 -0.381 28.568 1.00 91.31 94 HIS A CA 1
ATOM 729 C C . HIS A 1 94 ? -22.628 -1.587 28.944 1.00 91.31 94 HIS A C 1
ATOM 731 O O . HIS A 1 94 ? -23.548 -1.460 29.756 1.00 91.31 94 HIS A O 1
ATOM 737 N N . ILE A 1 95 ? -22.360 -2.768 28.375 1.00 93.50 95 ILE A N 1
ATOM 738 C CA . ILE A 1 95 ? -23.053 -4.011 28.744 1.00 93.50 95 ILE A CA 1
ATOM 739 C C . ILE A 1 95 ? -22.823 -4.324 30.225 1.00 93.50 95 ILE A C 1
ATOM 741 O O . ILE A 1 95 ? -23.787 -4.611 30.933 1.00 93.50 95 ILE A O 1
ATOM 745 N N . GLN A 1 96 ? -21.584 -4.210 30.708 1.00 95.12 96 GLN A N 1
ATOM 746 C CA . GLN A 1 96 ? -21.251 -4.448 32.112 1.00 95.12 96 GLN A CA 1
ATOM 747 C C . GLN A 1 96 ? -21.995 -3.480 33.047 1.00 95.12 96 GLN A C 1
ATOM 749 O O . GLN A 1 96 ? -22.667 -3.921 33.978 1.00 95.12 96 GLN A O 1
ATOM 754 N N . ALA A 1 97 ? -21.988 -2.181 32.741 1.00 90.81 97 ALA A N 1
ATOM 755 C CA . ALA A 1 97 ? -22.744 -1.184 33.502 1.00 90.81 97 ALA A CA 1
ATOM 756 C C . ALA A 1 97 ? -24.261 -1.458 33.486 1.00 90.81 97 ALA A C 1
ATOM 758 O O . ALA A 1 97 ? -24.960 -1.257 34.480 1.00 90.81 97 ALA A O 1
ATOM 759 N N . THR A 1 98 ? -24.786 -1.957 32.363 1.00 88.38 98 THR A N 1
ATOM 760 C CA . THR A 1 98 ? -26.199 -2.348 32.250 1.00 88.38 98 THR A CA 1
ATOM 761 C C . THR A 1 98 ? -26.519 -3.543 33.149 1.00 88.38 98 THR A C 1
ATOM 763 O O . THR A 1 98 ? -27.569 -3.558 33.792 1.00 88.38 98 THR A O 1
ATOM 766 N N . ILE A 1 99 ? -25.625 -4.533 33.223 1.00 93.25 99 ILE A N 1
ATOM 767 C CA . ILE A 1 99 ? -25.764 -5.688 34.121 1.00 93.25 99 ILE A CA 1
ATOM 768 C C . ILE A 1 99 ? -25.800 -5.219 35.580 1.00 93.25 99 ILE A C 1
ATOM 770 O O . ILE A 1 99 ? -26.739 -5.564 36.297 1.00 93.25 99 ILE A O 1
ATOM 774 N N . GLU A 1 100 ? -24.859 -4.367 35.989 1.00 92.75 100 GLU A N 1
ATOM 775 C CA . GLU A 1 100 ? -24.807 -3.803 37.346 1.00 92.75 100 GLU A CA 1
ATOM 776 C C . GLU A 1 100 ? -26.085 -3.024 37.692 1.00 92.75 100 GLU A C 1
ATOM 778 O O . GLU A 1 100 ? -26.660 -3.187 38.770 1.00 92.75 100 GLU A O 1
ATOM 783 N N . HIS A 1 101 ? -26.605 -2.234 36.749 1.00 85.50 101 HIS A N 1
ATOM 784 C CA . HIS A 1 101 ? -27.866 -1.519 36.935 1.00 85.50 101 HIS A CA 1
ATOM 785 C C . HIS A 1 101 ? -29.065 -2.473 37.099 1.00 85.50 101 HIS A C 1
ATOM 787 O O . HIS A 1 101 ? -29.958 -2.229 37.919 1.00 85.50 101 HIS A O 1
ATOM 793 N N . ILE A 1 102 ? -29.110 -3.572 36.337 1.00 91.50 102 ILE A N 1
ATOM 794 C CA . ILE A 1 102 ? -30.148 -4.605 36.472 1.00 91.50 102 ILE A CA 1
ATOM 795 C C . ILE A 1 102 ? -30.072 -5.264 37.853 1.00 91.50 102 ILE A C 1
ATOM 797 O O . ILE A 1 102 ? -31.111 -5.489 38.477 1.00 91.50 102 ILE A O 1
ATOM 801 N N . GLU A 1 103 ? -28.871 -5.562 38.345 1.00 95.50 103 GLU A N 1
ATOM 802 C CA . GLU A 1 103 ? -28.661 -6.145 39.673 1.00 95.50 103 GLU A CA 1
ATOM 803 C C . GLU A 1 103 ? -29.115 -5.200 40.790 1.00 95.50 103 GLU A C 1
ATOM 805 O O . GLU A 1 103 ? -29.929 -5.601 41.626 1.00 95.50 103 GLU A O 1
ATOM 810 N N . ALA A 1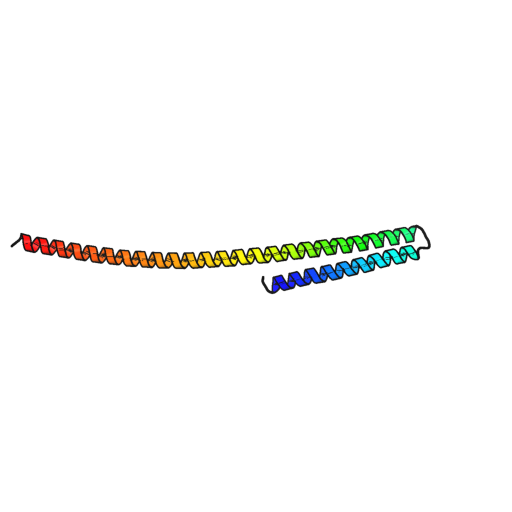 104 ? -28.715 -3.928 40.739 1.00 90.31 104 ALA A N 1
ATOM 811 C CA . ALA A 1 104 ? -29.166 -2.909 41.687 1.00 90.31 104 ALA A CA 1
ATOM 812 C C . ALA A 1 104 ? -30.697 -2.743 41.668 1.00 90.31 104 ALA A C 1
ATOM 814 O O . ALA A 1 104 ? -31.351 -2.675 42.710 1.00 90.31 104 ALA A O 1
ATOM 815 N N . THR A 1 105 ? -31.306 -2.752 40.478 1.00 89.38 105 THR A N 1
ATOM 816 C CA . THR A 1 105 ? -32.768 -2.678 40.338 1.00 89.38 105 THR A CA 1
ATOM 817 C C . THR A 1 105 ? -33.455 -3.886 40.983 1.00 89.38 105 THR A C 1
ATOM 819 O O . THR A 1 105 ? -34.471 -3.734 41.664 1.00 89.38 105 THR A O 1
ATOM 822 N N . ARG A 1 106 ? -32.908 -5.097 40.807 1.00 94.69 106 ARG A N 1
ATOM 823 C CA . ARG A 1 106 ? -33.436 -6.314 41.448 1.00 94.69 106 ARG A CA 1
ATOM 824 C C . ARG A 1 106 ? -33.377 -6.223 42.972 1.00 94.69 106 ARG A C 1
ATOM 826 O O . ARG A 1 106 ? -34.332 -6.636 43.630 1.00 94.6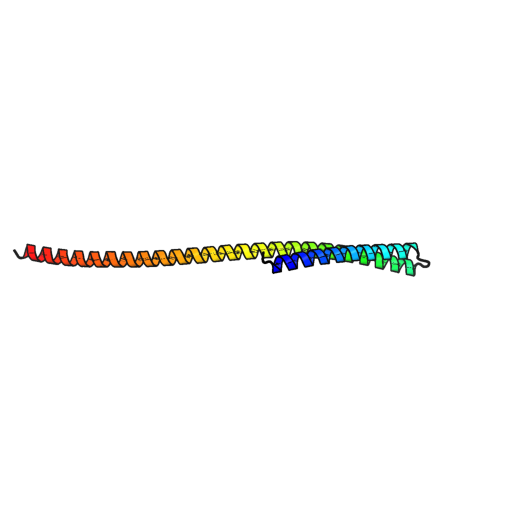9 106 ARG A O 1
ATOM 833 N N . GLU A 1 107 ? -32.302 -5.670 43.526 1.00 95.94 107 GLU A N 1
ATOM 834 C CA . GLU A 1 107 ? -32.167 -5.464 44.970 1.00 95.94 107 GLU A CA 1
ATOM 835 C C . GLU A 1 107 ? -33.219 -4.483 45.506 1.00 95.94 107 GLU A C 1
ATOM 837 O O . GLU A 1 107 ? -33.927 -4.796 46.467 1.00 95.94 107 GLU A O 1
ATOM 842 N N . VAL A 1 108 ? -33.417 -3.347 44.828 1.00 95.19 108 VAL A N 1
ATOM 843 C CA . VAL A 1 108 ? -34.457 -2.365 45.183 1.00 95.19 108 VAL A CA 1
ATOM 844 C C . VAL A 1 108 ? -35.858 -2.986 45.147 1.00 95.19 108 VAL A C 1
ATOM 846 O O . VAL A 1 108 ? -36.668 -2.746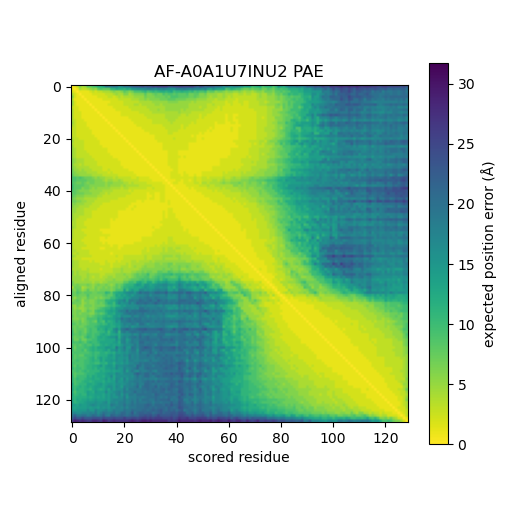 46.049 1.00 95.19 108 VAL A O 1
ATOM 849 N N . ILE A 1 109 ? -36.156 -3.815 44.141 1.00 95.56 109 ILE A N 1
ATOM 850 C CA . ILE A 1 109 ? -37.437 -4.534 44.051 1.00 95.56 109 ILE A CA 1
ATOM 851 C C . ILE A 1 109 ? -37.617 -5.463 45.256 1.00 95.56 109 ILE A C 1
ATOM 853 O O . ILE A 1 109 ? -38.688 -5.462 45.868 1.00 95.56 109 ILE A O 1
ATOM 857 N N . LYS A 1 110 ? -36.581 -6.224 45.626 1.00 97.19 110 LYS A N 1
ATOM 858 C CA . LYS A 1 110 ? -36.622 -7.138 46.774 1.00 97.19 110 LYS A CA 1
ATOM 859 C C . LYS A 1 110 ? -36.904 -6.388 48.082 1.00 97.19 110 LYS A C 1
ATOM 861 O O . LYS A 1 110 ? -37.845 -6.737 48.793 1.00 97.19 110 LYS A O 1
ATOM 866 N N . LEU A 1 111 ? -36.169 -5.308 48.355 1.00 96.75 111 LEU A N 1
ATOM 867 C CA . LEU A 1 111 ? -36.369 -4.469 49.547 1.00 96.75 111 LEU A CA 1
ATOM 868 C C . LEU A 1 111 ? -37.772 -3.845 49.596 1.00 96.75 111 LEU A C 1
ATOM 870 O O . LEU A 1 111 ? -38.407 -3.768 50.653 1.00 96.75 111 LEU A O 1
ATOM 874 N N . SER A 1 112 ? -38.293 -3.432 48.440 1.00 95.06 112 SER A N 1
ATOM 875 C CA . SER A 1 112 ? -39.645 -2.877 48.327 1.00 95.06 112 SER A CA 1
ATOM 876 C C . SER A 1 112 ? -40.719 -3.923 48.653 1.00 95.06 112 SER A C 1
ATOM 878 O O . SER A 1 112 ? -41.692 -3.623 49.350 1.00 95.06 112 SER A O 1
ATOM 880 N N . GLN A 1 113 ? -40.541 -5.169 48.199 1.00 96.69 113 GLN A N 1
ATOM 881 C CA . GLN A 1 113 ? -41.442 -6.285 48.513 1.00 96.69 113 GLN A CA 1
ATOM 882 C C . GLN A 1 113 ? -41.428 -6.646 50.006 1.00 96.69 113 GLN A C 1
ATOM 884 O O . GLN A 1 113 ? -42.487 -6.903 50.593 1.00 96.69 113 GLN A O 1
ATOM 889 N N . GLU A 1 114 ? -40.251 -6.639 50.633 1.00 96.88 114 GLU A N 1
ATOM 890 C CA . GLU A 1 114 ? -40.095 -6.865 52.074 1.00 96.88 114 GLU A CA 1
ATOM 891 C C . GLU A 1 114 ? -40.807 -5.769 52.881 1.00 96.88 114 GLU A C 1
ATOM 893 O O . GLU A 1 114 ? -41.629 -6.072 53.752 1.00 96.88 114 GLU A O 1
ATOM 898 N N . THR A 1 115 ? -40.589 -4.502 52.518 1.00 96.25 115 THR A N 1
ATOM 899 C CA . THR A 1 115 ? -41.229 -3.337 53.154 1.00 96.25 115 THR A CA 1
ATOM 900 C C . THR A 1 115 ? -42.755 -3.391 53.031 1.00 96.25 115 THR A C 1
ATOM 902 O O . THR A 1 115 ? -43.479 -3.184 54.009 1.00 96.25 115 THR A O 1
ATOM 905 N N . LEU A 1 116 ? -43.276 -3.741 51.849 1.00 96.38 116 LEU A N 1
ATOM 906 C CA . LEU A 1 116 ? -44.715 -3.905 51.628 1.00 96.38 116 LEU A CA 1
ATOM 907 C C . LEU A 1 116 ? -45.305 -5.016 52.510 1.00 96.38 116 LEU A C 1
ATOM 909 O O . LEU A 1 116 ? -46.401 -4.868 53.058 1.00 96.38 116 LEU A O 1
ATOM 913 N N . SER A 1 117 ? -44.585 -6.129 52.657 1.00 96.06 117 SER A N 1
ATOM 914 C CA . SER A 1 117 ? -45.006 -7.258 53.493 1.00 96.06 117 SER A CA 1
ATOM 915 C C . SER A 1 117 ? -45.058 -6.872 54.975 1.00 96.06 117 SER A C 1
ATOM 917 O O . SER A 1 117 ? -46.031 -7.187 55.664 1.00 96.06 117 SER A O 1
ATOM 919 N N . GLN A 1 118 ? -44.058 -6.129 55.458 1.00 96.00 118 GLN A N 1
ATOM 920 C CA . GLN A 1 118 ? -44.025 -5.594 56.822 1.00 96.00 118 GLN A CA 1
ATOM 921 C C . GLN A 1 118 ? -45.178 -4.616 57.080 1.00 96.00 118 GLN A C 1
ATOM 923 O O . GLN A 1 118 ? -45.914 -4.784 58.055 1.00 96.00 118 GLN A O 1
ATOM 928 N N . SER A 1 119 ? -45.394 -3.655 56.176 1.00 95.69 119 SER A N 1
ATOM 929 C CA . SER A 1 119 ? -46.483 -2.676 56.276 1.00 95.69 119 SER A CA 1
ATOM 930 C C . SER A 1 119 ? -47.861 -3.350 56.331 1.00 95.69 119 SER A C 1
ATOM 932 O O . SER A 1 119 ? -48.666 -3.050 57.216 1.00 95.69 119 SER A O 1
ATOM 934 N N . LYS A 1 120 ? -48.116 -4.349 55.470 1.00 95.19 120 LYS A N 1
ATOM 935 C CA . LYS A 1 120 ? -49.359 -5.146 55.502 1.00 95.19 120 LYS A CA 1
ATOM 936 C C . LYS A 1 120 ? -49.565 -5.856 56.841 1.00 95.19 120 LYS A C 1
ATOM 938 O O . LYS A 1 120 ? -50.684 -5.886 57.354 1.00 95.19 120 LYS A O 1
ATOM 943 N N . ASN A 1 121 ? -48.509 -6.433 57.410 1.00 94.12 121 ASN A N 1
ATOM 944 C CA . ASN A 1 121 ? -48.587 -7.106 58.706 1.00 94.12 121 ASN A CA 1
ATOM 945 C C . ASN A 1 121 ? -48.866 -6.119 59.848 1.00 94.12 121 ASN A C 1
ATOM 947 O O . ASN A 1 121 ? -49.640 -6.436 60.750 1.00 94.12 121 ASN A O 1
ATOM 951 N N . GLN A 1 122 ? -48.282 -4.921 59.803 1.00 94.06 122 GLN A N 1
ATOM 952 C CA . GLN A 1 122 ? -48.531 -3.874 60.792 1.00 94.06 122 GLN A CA 1
ATOM 953 C C . GLN A 1 122 ? -49.964 -3.334 60.712 1.00 94.06 122 GLN A C 1
ATOM 955 O O . GLN A 1 122 ? -50.625 -3.229 61.744 1.00 94.06 122 GLN A O 1
ATOM 960 N N . ALA A 1 123 ? -50.483 -3.086 59.506 1.00 93.88 123 ALA A N 1
ATOM 961 C CA . ALA A 1 123 ? -51.869 -2.662 59.305 1.00 93.88 123 ALA A CA 1
ATOM 962 C C . ALA A 1 123 ? -52.873 -3.684 59.869 1.00 93.88 123 ALA A C 1
ATOM 964 O O . ALA A 1 123 ? -53.817 -3.309 60.559 1.00 93.88 123 ALA A O 1
ATOM 965 N N . LYS A 1 124 ? -52.634 -4.988 59.656 1.00 93.75 124 LYS A N 1
ATOM 966 C CA . LYS A 1 124 ? -53.460 -6.057 60.246 1.00 93.75 124 LYS A CA 1
ATOM 967 C C . LYS A 1 124 ? -53.442 -6.052 61.776 1.00 93.75 124 LYS A C 1
ATOM 969 O O . LYS A 1 124 ? -54.474 -6.305 62.383 1.00 93.75 124 LYS A O 1
ATOM 974 N N . LYS A 1 125 ? -52.287 -5.787 62.398 1.00 92.69 125 LYS A N 1
ATOM 975 C CA . LYS A 1 125 ? -52.178 -5.708 63.865 1.00 92.69 125 LYS A CA 1
ATOM 976 C C . LYS A 1 125 ? -52.987 -4.543 64.431 1.00 92.69 125 LYS A C 1
ATOM 978 O O . LYS A 1 125 ? -53.663 -4.736 65.429 1.00 92.69 125 LYS A O 1
ATOM 983 N N . LEU A 1 126 ? -52.937 -3.377 63.785 1.00 91.56 126 LEU A N 1
ATOM 984 C CA . LEU A 1 126 ? -53.676 -2.185 64.216 1.00 91.56 126 LEU A CA 1
ATOM 985 C C . LEU A 1 126 ? -55.196 -2.337 64.061 1.00 91.56 126 LEU A C 1
ATOM 987 O O . LEU A 1 126 ? -55.937 -1.804 64.870 1.00 91.56 126 LEU A O 1
ATOM 991 N N . ASN A 1 127 ? -55.662 -3.067 63.045 1.00 87.12 127 ASN A N 1
ATOM 992 C CA . ASN A 1 127 ? -57.094 -3.226 62.761 1.00 87.12 127 ASN A CA 1
ATOM 993 C C . ASN A 1 127 ? -57.785 -4.329 63.593 1.00 87.12 127 ASN A C 1
ATOM 995 O O . ASN A 1 127 ? -58.995 -4.501 63.488 1.00 87.12 127 ASN A O 1
ATOM 999 N N . ASN A 1 128 ? -57.012 -5.102 64.364 1.00 77.12 128 ASN A N 1
ATOM 1000 C CA . ASN A 1 128 ? -57.489 -6.171 65.250 1.00 77.12 128 ASN A CA 1
ATOM 1001 C C . ASN A 1 128 ? -57.351 -5.803 66.748 1.00 77.12 128 ASN A C 1
ATOM 1003 O O . ASN A 1 128 ? -57.442 -6.692 67.597 1.00 77.12 128 ASN A O 1
ATOM 1007 N N . GLN A 1 129 ? -57.074 -4.531 67.056 1.00 55.41 129 GLN A N 1
ATOM 1008 C CA . GLN A 1 129 ? -57.112 -3.928 68.397 1.00 55.41 129 GLN A CA 1
ATOM 1009 C C . GLN A 1 129 ? -58.404 -3.131 68.564 1.00 55.41 129 GLN A C 1
ATOM 1011 O O . GLN A 1 129 ? -58.923 -3.125 69.700 1.00 55.41 129 GLN A O 1
#

Foldseek 3Di:
DDPVLVVVLVVLLVVLVVLLVVLVVQLVQLVVQLVPDPDPVSNVVSVVSNVSSVVSNVVSVVSNVVSVVVSVVVVVVVVVVVVVVVVVVVVVVVVVVVVVVVVVVVVVVVVVVVVVVVVVVVVVVVVVD

Mean predicted aligned error: 9.2 Å

Organism: NCBI:txid454136

Nearest PDB structures (foldseek):
  4wpe-assembly1_A-2  TM=8.185E-01  e=1.029E+00  Saccharomyces cerevisiae S288C
  7a0g-assembly1_EEE  TM=7.941E-01  e=1.706E+00  Serratia marcescens
  7a0g-assembly1_GGG  TM=7.932E-01  e=3.209E+00  Serratia marcescens
  4ilo-assembly1_A  TM=6.307E-01  e=6.035E+00  Chlamydia trachomatis L2/434/Bu

Radius of gyration: 39.11 Å; Cα contacts (8 Å, |Δi|>4): 84; chains: 1; bounding box: 85×15×110 Å